Protein AF-A0A6G3DH72-F1 (afdb_monomer)

Sequence (131 aa):
GANAAPPSITKDDEVPTPRTDAITGQGALFDNTSATDASVTSVDLPVSGEGAEAVQYTLTSPADRTKAPTGWKLQGSADGTTWRTLDERSGESFAWDRQTRAFSVKSPGSYAKYRLVLDGAHTLAEVELLA

Secondary structure (DSSP, 8-state):
-TT-PPPP--SSSPPP----B-B---STTSSS-TT--EEEEEEEEEBS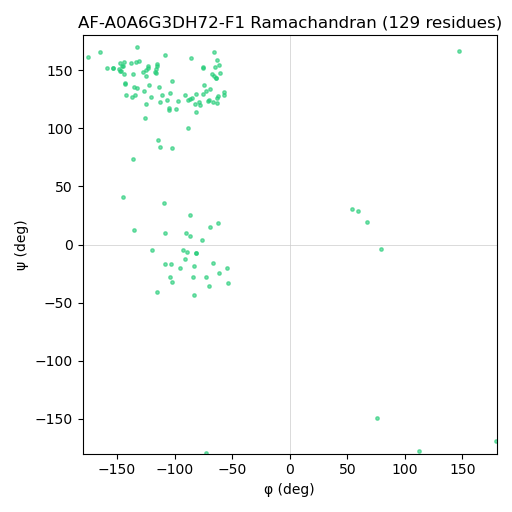TT-EE--EEEEE--SSGGGS-S-EEEEEESSSSS-EEEEEE-S---SSTT-EEEEE-SS--EESEEEEEEEEEEEESEEEEE-

Solvent-accessible surface area (backbone atoms only — not comparable to full-atom values): 7331 Å² total; per-residue (Å²): 117,104,78,78,70,78,82,80,84,66,94,54,98,65,79,82,80,77,70,40,72,42,58,69,55,79,52,45,44,48,64,88,44,76,86,41,62,43,79,40,45,59,44,81,42,46,45,59,83,89,38,44,50,38,49,31,36,37,44,21,23,14,86,57,27,89,42,32,63,41,28,36,33,40,29,35,13,79,77,77,78,62,74,45,78,28,34,77,51,67,87,49,82,62,96,42,54,51,35,73,47,79,44,72,41,76,51,57,56,76,22,40,30,35,33,42,39,44,80,47,83,26,28,33,3,30,56,49,37,27,59

Mean predicted aligned error: 6.39 Å

Nearest PDB structures (foldseek):
  7nsn-assembly2_B  TM=8.573E-01  e=1.452E-10  Neobacillus novalis
  7nsn-assembly1_A  TM=9.217E-01  e=9.386E-10  Neobacillus novalis
  2w1s-assembly1_A  TM=6.572E-01  e=1.004E-05  Clostridium perfringens
  7rga-assembly1_D  TM=5.941E-01  e=1.522E-04  synthetic construct
  7rg7-assembly1_A  TM=6.438E-01  e=7.145E-04  synthetic construct

pLDDT: mean 91.01, std 15.53, range [38.06, 98.94]

Structure (mmCIF, N/CA/C/O backbone):
data_AF-A0A6G3DH72-F1
#
_entry.id   AF-A0A6G3DH72-F1
#
loop_
_atom_site.group_PDB
_atom_site.id
_atom_site.type_symbol
_atom_site.label_atom_id
_atom_site.label_alt_id
_atom_site.label_comp_id
_atom_site.label_asym_id
_atom_site.label_entity_id
_atom_site.label_seq_id
_atom_site.pdbx_PDB_ins_code
_atom_site.Cartn_x
_atom_site.Cartn_y
_atom_site.Cartn_z
_atom_site.occupancy
_atom_site.B_iso_or_equiv
_atom_site.auth_seq_id
_atom_site.auth_comp_id
_atom_site.auth_asym_id
_atom_site.auth_atom_id
_atom_site.pdbx_PDB_model_num
ATOM 1 N N . GLY A 1 1 ? -10.759 -34.411 -21.800 1.00 38.06 1 GLY A N 1
ATOM 2 C CA . GLY A 1 1 ? -11.237 -35.761 -21.427 1.00 38.06 1 GLY A CA 1
ATOM 3 C C . GLY A 1 1 ? -11.861 -35.691 -20.051 1.00 38.06 1 GLY A C 1
ATOM 4 O O . GLY A 1 1 ? -11.494 -34.790 -19.312 1.00 38.06 1 GLY A O 1
ATOM 5 N N . ALA A 1 2 ? -12.789 -36.589 -19.717 1.00 40.19 2 ALA A N 1
ATOM 6 C CA . ALA A 1 2 ? -13.666 -36.534 -18.536 1.00 40.19 2 ALA A CA 1
ATOM 7 C C . ALA A 1 2 ? -12.981 -36.575 -17.144 1.00 40.19 2 ALA A C 1
ATOM 9 O O . ALA A 1 2 ? -13.644 -36.863 -16.163 1.00 40.19 2 ALA A O 1
ATOM 10 N N . ASN A 1 3 ? -11.682 -36.280 -17.042 1.00 44.12 3 ASN A N 1
ATOM 11 C CA . ASN A 1 3 ? -10.893 -36.292 -15.808 1.00 44.12 3 ASN A CA 1
ATOM 12 C C . ASN A 1 3 ? -9.830 -35.175 -15.791 1.00 44.12 3 ASN A C 1
ATOM 14 O O . ASN A 1 3 ? -8.693 -35.394 -15.392 1.00 44.12 3 ASN A O 1
ATOM 18 N N . ALA A 1 4 ? -10.179 -33.978 -16.269 1.00 45.28 4 ALA A N 1
ATOM 19 C CA . ALA A 1 4 ? -9.318 -32.792 -16.196 1.00 45.28 4 ALA A CA 1
ATOM 20 C C . ALA A 1 4 ? -9.857 -31.753 -15.196 1.00 45.28 4 ALA A C 1
ATOM 22 O O . ALA A 1 4 ? -9.769 -30.554 -15.445 1.00 45.28 4 ALA A O 1
ATOM 23 N N . ALA A 1 5 ? -10.452 -32.205 -14.089 1.00 49.75 5 ALA A N 1
ATOM 24 C CA . ALA A 1 5 ? -10.743 -31.328 -12.962 1.00 49.75 5 ALA A CA 1
ATOM 25 C C . ALA A 1 5 ? -9.547 -31.368 -11.993 1.00 49.75 5 ALA A C 1
ATOM 27 O O . ALA A 1 5 ? -9.107 -32.467 -11.640 1.00 49.75 5 ALA A O 1
ATOM 28 N N . PRO A 1 6 ? -8.988 -30.217 -11.581 1.00 52.28 6 PRO A N 1
ATOM 29 C CA . PRO A 1 6 ? -7.991 -30.188 -10.519 1.00 52.28 6 PRO A CA 1
ATOM 30 C C . PRO A 1 6 ? -8.595 -30.755 -9.219 1.00 52.28 6 PRO A C 1
ATOM 32 O O . PRO A 1 6 ? -9.800 -30.616 -8.995 1.00 52.28 6 PRO A O 1
ATOM 35 N N . PRO A 1 7 ? -7.793 -31.416 -8.367 1.00 47.91 7 PRO A N 1
ATOM 36 C CA . PRO A 1 7 ? -8.290 -31.977 -7.119 1.00 47.91 7 PRO A CA 1
ATOM 37 C C . PRO A 1 7 ? -8.817 -30.859 -6.212 1.00 47.91 7 PRO A C 1
ATOM 39 O O . PRO A 1 7 ? -8.127 -29.872 -5.957 1.00 47.91 7 PRO A O 1
ATOM 42 N N . SER A 1 8 ? -10.054 -31.031 -5.744 1.00 53.53 8 SER A N 1
ATOM 43 C CA . SER A 1 8 ? -10.699 -30.164 -4.756 1.00 53.53 8 SER A CA 1
ATOM 44 C C . SER A 1 8 ? -9.846 -30.098 -3.483 1.00 53.53 8 SER A C 1
ATOM 46 O O . SER A 1 8 ? -9.399 -31.134 -2.989 1.00 53.53 8 SER A O 1
ATOM 48 N N . ILE A 1 9 ? -9.582 -28.890 -2.974 1.00 52.94 9 ILE A N 1
ATOM 49 C CA . ILE A 1 9 ? -8.672 -28.653 -1.836 1.00 52.94 9 ILE A CA 1
ATOM 50 C C . ILE A 1 9 ? -9.381 -28.632 -0.470 1.00 52.94 9 ILE A C 1
ATOM 52 O O . ILE A 1 9 ? -8.714 -28.564 0.560 1.00 52.94 9 ILE A O 1
ATOM 56 N N . THR A 1 10 ? -10.710 -28.722 -0.411 1.00 52.09 10 THR A N 1
ATOM 57 C CA . THR A 1 10 ? -11.418 -28.760 0.875 1.00 52.09 10 THR A CA 1
ATOM 58 C C . THR A 1 10 ? -11.508 -30.190 1.400 1.00 52.09 10 THR A C 1
ATOM 60 O O . THR A 1 10 ? -11.953 -31.101 0.706 1.00 52.09 10 THR A O 1
ATOM 63 N N . LYS A 1 11 ? -11.039 -30.404 2.635 1.00 52.62 11 LYS A N 1
ATOM 64 C CA . LYS A 1 11 ? -11.198 -31.673 3.365 1.00 52.62 11 LYS A CA 1
ATOM 65 C C . LYS A 1 11 ? -12.517 -31.767 4.136 1.00 52.62 11 LYS A C 1
ATOM 67 O O . LYS A 1 11 ? -12.712 -32.757 4.824 1.00 52.62 11 LYS A O 1
ATOM 72 N N . ASP A 1 12 ? -13.415 -30.804 3.955 1.00 51.88 12 ASP A N 1
ATOM 73 C CA . ASP A 1 12 ? -14.723 -30.729 4.596 1.00 51.88 12 ASP A CA 1
ATOM 74 C C . ASP A 1 12 ? -15.730 -30.091 3.618 1.00 51.88 12 ASP A C 1
ATOM 76 O O . ASP A 1 12 ? -15.336 -29.315 2.742 1.00 51.88 12 ASP A O 1
ATOM 80 N N . ASP A 1 13 ? -17.021 -30.409 3.764 1.00 61.34 13 ASP A N 1
ATOM 81 C CA . ASP A 1 13 ? -18.144 -29.916 2.935 1.00 61.34 13 ASP A CA 1
ATOM 82 C C . ASP A 1 13 ? -18.452 -28.409 3.130 1.00 61.34 13 ASP A C 1
ATOM 84 O O . ASP A 1 13 ? -19.516 -27.917 2.746 1.00 61.34 13 ASP A O 1
ATOM 88 N N . GLU A 1 14 ? -17.536 -27.651 3.737 1.00 57.09 14 GLU A N 1
ATOM 89 C CA . GLU A 1 14 ? -17.659 -26.204 3.878 1.00 57.09 14 GLU A CA 1
ATOM 90 C C . GLU A 1 14 ? -17.277 -25.524 2.557 1.00 57.09 14 GLU A C 1
ATOM 92 O O . GLU A 1 14 ? -16.179 -25.710 2.023 1.00 57.09 14 GLU A O 1
ATOM 97 N N . VAL A 1 15 ? -18.205 -24.735 2.009 1.00 61.81 15 VAL A N 1
ATOM 98 C CA . VAL A 1 15 ? -17.946 -23.912 0.825 1.00 61.81 15 VAL A CA 1
ATOM 99 C C . VAL A 1 15 ? -16.869 -22.888 1.194 1.00 61.81 15 VAL A C 1
ATOM 101 O O . VAL A 1 15 ? -17.096 -22.102 2.113 1.00 61.81 15 VAL A O 1
ATOM 104 N N . PRO A 1 16 ? -15.715 -22.848 0.501 1.00 60.38 16 PRO A N 1
ATOM 105 C CA . PRO A 1 16 ? -14.730 -21.802 0.725 1.00 60.38 16 PRO A CA 1
ATOM 106 C C . PRO A 1 16 ? -15.363 -20.432 0.518 1.00 60.38 16 PRO A C 1
ATOM 108 O O . PRO A 1 16 ? -15.948 -20.180 -0.535 1.00 60.38 16 PRO A O 1
ATOM 111 N N . THR A 1 17 ? -15.194 -19.536 1.483 1.00 73.25 17 THR A N 1
ATOM 112 C CA . THR A 1 17 ? -15.482 -18.114 1.296 1.00 73.25 17 THR A CA 1
ATOM 113 C C . THR A 1 17 ? -14.206 -17.459 0.764 1.00 73.25 17 THR A C 1
ATOM 115 O O . THR A 1 17 ? -13.265 -17.264 1.540 1.00 73.25 17 THR A O 1
ATOM 118 N N . PRO A 1 18 ? -14.084 -17.201 -0.554 1.00 80.38 18 PRO A N 1
ATOM 119 C CA . PRO A 1 18 ? -12.905 -16.537 -1.086 1.00 80.38 18 PRO A CA 1
ATOM 120 C C . PRO A 1 18 ? -12.815 -15.122 -0.515 1.00 80.38 18 PRO A C 1
ATOM 122 O O . PRO A 1 18 ? -13.830 -14.449 -0.343 1.00 80.38 18 PRO A O 1
ATOM 125 N N . ARG A 1 19 ? -11.586 -14.675 -0.254 1.00 88.81 19 ARG A N 1
ATOM 126 C CA . ARG A 1 19 ? -11.329 -13.287 0.134 1.00 88.81 19 ARG A CA 1
ATOM 127 C C . ARG A 1 19 ? -11.702 -12.364 -1.013 1.00 88.81 19 ARG A C 1
ATOM 129 O O . ARG A 1 19 ? -11.457 -12.703 -2.174 1.00 88.81 19 ARG A O 1
ATOM 136 N N . THR A 1 20 ? -12.239 -11.204 -0.678 1.00 92.06 20 THR A N 1
ATOM 137 C CA . THR A 1 20 ? -12.556 -10.153 -1.646 1.00 92.06 20 THR A CA 1
ATOM 138 C C . THR A 1 20 ? -11.697 -8.931 -1.380 1.00 92.06 20 THR A C 1
ATOM 140 O O . THR A 1 20 ? -11.284 -8.700 -0.244 1.00 92.06 20 THR A O 1
ATOM 143 N N . ASP A 1 21 ? -11.451 -8.131 -2.415 1.00 94.06 21 ASP A N 1
ATOM 144 C CA . ASP A 1 21 ? -10.958 -6.778 -2.191 1.00 94.06 21 ASP A CA 1
ATOM 145 C C . ASP A 1 21 ? -12.014 -5.981 -1.415 1.00 94.06 21 ASP A C 1
ATOM 147 O O . ASP A 1 21 ? -13.197 -5.957 -1.767 1.00 94.06 21 ASP A O 1
ATOM 151 N N . ALA A 1 22 ? -11.578 -5.401 -0.305 1.00 95.25 22 ALA A N 1
ATOM 152 C CA . ALA A 1 22 ? -12.377 -4.610 0.610 1.00 95.25 22 ALA A CA 1
ATOM 153 C C . ALA A 1 22 ? -12.347 -3.121 0.246 1.00 95.25 22 ALA A C 1
ATOM 155 O O . ALA A 1 22 ? -13.125 -2.347 0.813 1.00 95.25 22 ALA A O 1
ATOM 156 N N . ILE A 1 23 ? -11.446 -2.701 -0.651 1.00 95.62 23 ILE A N 1
ATOM 157 C CA . ILE A 1 23 ? -11.286 -1.299 -1.025 1.00 95.62 23 ILE A CA 1
ATOM 158 C C . ILE A 1 23 ? -12.459 -0.836 -1.894 1.00 95.62 23 ILE A C 1
ATOM 160 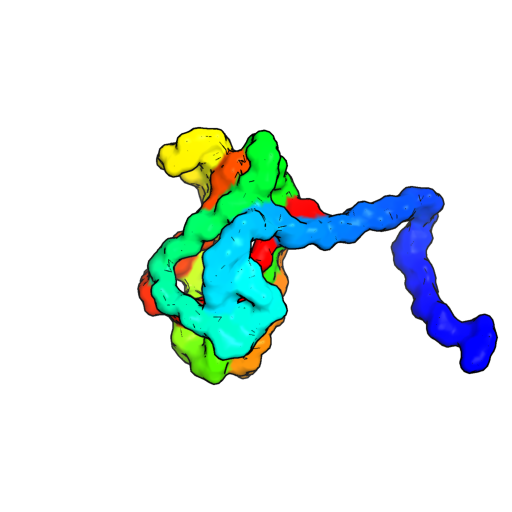O O . ILE A 1 23 ? -12.825 -1.452 -2.887 1.00 95.62 23 ILE A O 1
ATOM 164 N N . THR A 1 24 ? -13.034 0.316 -1.546 1.00 93.69 24 THR A N 1
ATOM 165 C CA . THR A 1 24 ? -14.085 0.988 -2.333 1.00 93.69 24 THR A CA 1
ATOM 166 C C . THR A 1 24 ? -13.586 2.261 -3.020 1.00 93.69 24 THR A C 1
ATOM 168 O O . THR A 1 24 ? -14.381 3.085 -3.477 1.00 93.69 24 THR A O 1
ATOM 171 N N . GLY A 1 25 ? -12.272 2.486 -3.004 1.00 91.25 25 GLY A N 1
ATOM 172 C CA . GLY A 1 25 ? -11.615 3.640 -3.606 1.00 91.25 25 GLY A CA 1
ATOM 173 C C . GLY A 1 25 ? -11.739 3.650 -5.128 1.00 91.25 25 GLY A C 1
ATOM 174 O O . GLY A 1 25 ? -12.124 2.665 -5.746 1.00 91.25 25 GLY A O 1
ATOM 175 N N . GLN A 1 26 ? -11.433 4.794 -5.736 1.00 93.00 26 GLN A N 1
ATOM 176 C CA . GLN A 1 26 ? -11.372 4.970 -7.188 1.00 93.00 26 GLN A CA 1
ATOM 177 C C . GLN A 1 26 ? -10.095 5.730 -7.557 1.00 93.00 2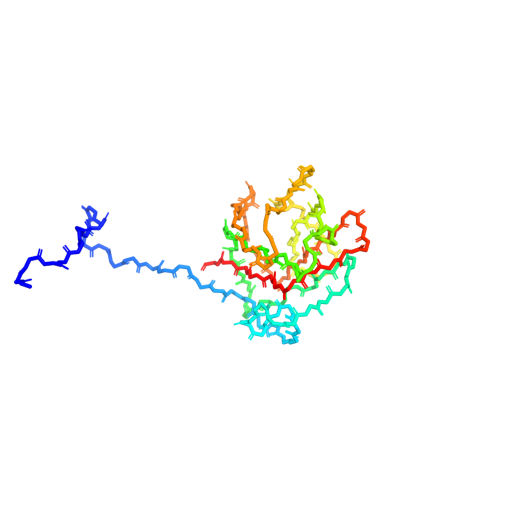6 GLN A C 1
ATOM 179 O O . GLN A 1 26 ? -9.565 6.490 -6.744 1.00 93.00 26 GLN A O 1
ATOM 184 N N . GLY A 1 27 ? -9.638 5.568 -8.796 1.00 95.62 27 GLY A N 1
ATOM 185 C CA . GLY A 1 27 ? -8.411 6.178 -9.310 1.00 95.62 27 GLY A CA 1
ATOM 186 C C . GLY A 1 27 ? -7.335 5.137 -9.596 1.00 95.62 27 GLY A C 1
ATOM 187 O O . GLY A 1 27 ? -7.569 3.950 -9.412 1.00 95.62 27 GLY A O 1
ATOM 188 N N . ALA A 1 28 ? -6.162 5.602 -10.032 1.00 97.31 28 ALA A N 1
ATOM 189 C CA . ALA A 1 28 ? -5.115 4.740 -10.587 1.00 97.31 28 ALA A CA 1
ATOM 190 C C . ALA A 1 28 ? -4.710 3.570 -9.678 1.00 97.31 28 ALA A C 1
ATOM 192 O O . ALA A 1 28 ? -4.390 2.513 -10.178 1.00 97.31 28 ALA A O 1
ATOM 193 N N . LEU A 1 29 ? -4.749 3.733 -8.351 1.00 97.94 29 LEU A N 1
ATOM 194 C CA . LEU A 1 29 ? -4.357 2.662 -7.428 1.00 97.94 29 LEU A CA 1
ATOM 195 C C . LEU A 1 29 ? -5.444 1.604 -7.177 1.00 97.94 29 LEU A C 1
ATOM 197 O O . LEU A 1 29 ? -5.154 0.635 -6.482 1.00 97.94 29 LEU A O 1
ATOM 201 N N . PHE A 1 30 ? -6.668 1.812 -7.671 1.00 97.81 30 PHE A N 1
ATOM 202 C CA . PHE A 1 30 ? -7.864 1.020 -7.343 1.00 97.81 30 PHE A CA 1
ATOM 203 C C . PHE A 1 30 ? -8.706 0.667 -8.584 1.00 97.81 30 PHE A C 1
ATOM 205 O O . PHE A 1 30 ? -9.873 0.293 -8.465 1.00 97.81 30 PHE A O 1
ATOM 212 N N . ASP A 1 31 ? -8.177 0.872 -9.791 1.00 96.19 31 ASP A N 1
ATOM 213 C CA . ASP A 1 31 ? -8.914 0.719 -11.051 1.00 96.19 31 ASP A CA 1
ATOM 214 C C . ASP A 1 31 ? -8.837 -0.704 -11.641 1.00 96.19 31 ASP A C 1
ATOM 216 O O . ASP A 1 31 ? -9.328 -0.925 -12.751 1.00 96.19 31 ASP A O 1
ATOM 220 N N . ASN A 1 32 ? -8.312 -1.683 -10.888 1.00 94.69 32 ASN A N 1
ATOM 221 C CA . ASN A 1 32 ? -8.164 -3.083 -11.307 1.00 94.69 32 ASN A CA 1
ATOM 222 C C . ASN A 1 32 ? -7.287 -3.243 -12.559 1.00 94.69 32 ASN A C 1
ATOM 224 O O . ASN A 1 32 ? -7.499 -4.144 -13.380 1.00 94.69 32 ASN A O 1
ATOM 228 N N . THR A 1 33 ? -6.330 -2.333 -12.762 1.00 94.56 33 THR A N 1
ATOM 229 C CA . THR A 1 33 ? -5.394 -2.405 -13.878 1.00 94.56 33 THR A CA 1
ATOM 230 C C . THR A 1 33 ? -3.998 -1.943 -13.500 1.00 94.56 33 THR A C 1
ATOM 232 O O . THR A 1 33 ? -3.769 -0.894 -12.916 1.00 94.56 33 THR A O 1
ATOM 235 N N . SER A 1 34 ? -3.003 -2.680 -13.984 1.00 95.50 34 SER A N 1
ATOM 236 C CA . SER A 1 34 ? -1.606 -2.279 -13.887 1.00 95.50 34 SER A CA 1
ATOM 237 C C . SER A 1 34 ? -1.184 -1.374 -15.055 1.00 95.50 34 SER A C 1
ATOM 239 O O . SER A 1 34 ? -0.035 -1.439 -15.478 1.00 95.50 34 SER A O 1
ATOM 241 N N . ALA A 1 35 ? -2.093 -0.634 -15.695 1.00 97.06 35 ALA A N 1
ATOM 242 C CA . ALA A 1 35 ? -1.765 0.238 -16.833 1.00 97.06 35 ALA A CA 1
ATOM 243 C C . ALA A 1 35 ? -1.524 1.696 -16.416 1.00 97.06 35 ALA A C 1
ATOM 245 O O . ALA A 1 35 ? -0.903 2.460 -17.160 1.00 97.06 35 ALA A O 1
ATOM 246 N N . THR A 1 36 ? -2.014 2.078 -15.241 1.00 98.00 36 THR A N 1
ATOM 247 C CA . THR A 1 36 ? -1.885 3.408 -14.647 1.00 98.00 36 THR A CA 1
ATOM 248 C C . THR A 1 36 ? -0.915 3.349 -13.463 1.00 98.00 36 THR A C 1
ATOM 250 O O . THR A 1 36 ? -0.512 2.276 -13.019 1.00 98.00 36 THR A O 1
ATOM 253 N N . ASP A 1 37 ? -0.423 4.509 -13.030 1.00 98.31 37 ASP A N 1
ATOM 254 C CA . ASP A 1 37 ? 0.533 4.642 -11.929 1.00 98.31 37 ASP A CA 1
ATOM 255 C C . ASP A 1 37 ? 0.220 5.907 -11.131 1.00 98.31 37 ASP A C 1
ATOM 257 O O . ASP A 1 37 ? -0.155 6.930 -11.713 1.00 98.31 37 ASP A O 1
ATOM 261 N N . ALA A 1 38 ? 0.447 5.879 -9.818 1.00 98.50 38 ALA A N 1
ATOM 262 C CA . ALA A 1 38 ? 0.368 7.062 -8.968 1.00 98.50 38 ALA A CA 1
ATOM 263 C C . ALA A 1 38 ? 1.584 7.180 -8.046 1.00 98.50 38 ALA A C 1
ATOM 265 O O . ALA A 1 38 ? 1.988 6.217 -7.395 1.00 98.50 38 ALA A O 1
ATOM 266 N N . SER A 1 39 ? 2.143 8.392 -7.969 1.00 98.56 39 SER A N 1
ATOM 267 C CA . SER A 1 39 ? 3.181 8.736 -6.996 1.00 98.56 39 SER A CA 1
ATOM 268 C C . SER A 1 39 ? 2.553 9.237 -5.702 1.00 98.56 39 SER A C 1
ATOM 270 O O . SER A 1 39 ? 1.780 10.194 -5.714 1.00 98.56 39 SER A O 1
ATOM 272 N N . VAL A 1 40 ? 2.902 8.603 -4.588 1.00 98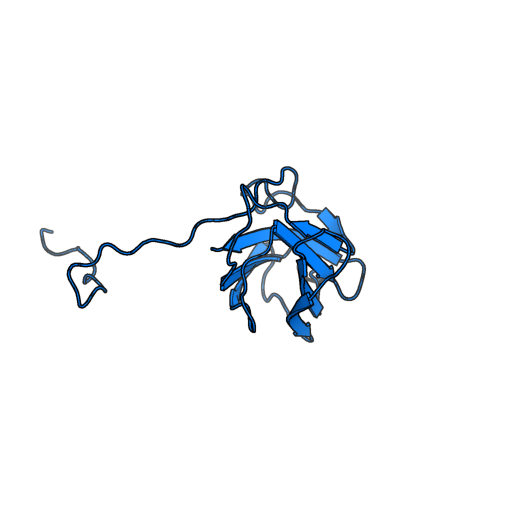.62 40 VAL A N 1
ATOM 273 C CA . VAL A 1 40 ? 2.273 8.790 -3.280 1.00 98.62 40 VAL A CA 1
ATOM 274 C C . VAL A 1 40 ? 3.308 8.663 -2.161 1.00 98.62 40 VAL A C 1
ATOM 276 O O . VAL A 1 40 ? 4.326 7.990 -2.302 1.00 98.62 40 VAL A O 1
ATOM 279 N N . THR A 1 41 ? 3.044 9.313 -1.031 1.00 98.69 41 THR A N 1
ATOM 280 C CA . THR A 1 41 ? 3.741 9.060 0.247 1.00 98.69 41 THR A CA 1
ATOM 281 C C . THR A 1 41 ? 2.867 8.259 1.210 1.00 98.69 41 THR A C 1
ATOM 283 O O . THR A 1 41 ? 3.363 7.518 2.053 1.00 98.69 41 THR A O 1
ATOM 286 N N . SER A 1 42 ? 1.549 8.394 1.076 1.00 98.50 42 SER A N 1
ATOM 287 C CA . SER A 1 42 ? 0.541 7.633 1.798 1.00 98.50 42 SER A CA 1
ATOM 288 C C . SER A 1 42 ? -0.669 7.431 0.895 1.00 98.50 42 SER A C 1
ATOM 290 O O . SER A 1 42 ? -0.978 8.295 0.074 1.00 98.50 42 SER A O 1
ATOM 292 N N . VAL A 1 43 ? -1.362 6.313 1.076 1.00 98.38 43 VAL A N 1
ATOM 293 C CA . VAL A 1 43 ? -2.592 5.970 0.360 1.00 98.38 43 VAL A CA 1
ATOM 294 C C . VAL A 1 43 ? -3.672 5.681 1.387 1.00 98.38 43 VAL A C 1
ATOM 296 O O . VAL A 1 43 ? -3.506 4.774 2.202 1.00 98.38 43 VAL A O 1
ATOM 299 N N . ASP A 1 44 ? -4.767 6.435 1.353 1.00 97.75 44 ASP A N 1
ATOM 300 C CA . ASP A 1 44 ? -5.968 6.080 2.106 1.00 97.75 44 ASP A CA 1
ATOM 301 C C . ASP A 1 44 ? -6.674 4.924 1.392 1.00 97.75 44 ASP A C 1
ATOM 303 O O . ASP A 1 44 ? -6.917 4.986 0.188 1.00 97.75 44 ASP A O 1
ATOM 307 N N . LEU A 1 45 ? -6.999 3.870 2.139 1.00 97.12 45 LEU A N 1
ATOM 308 C CA . LEU A 1 45 ? -7.634 2.650 1.642 1.00 97.12 45 LEU A CA 1
ATOM 309 C C . LEU A 1 45 ? -9.048 2.579 2.247 1.00 97.12 45 LEU A C 1
ATOM 311 O O . LEU A 1 45 ? -9.236 2.008 3.329 1.00 97.12 45 LEU A O 1
ATOM 315 N N . PRO A 1 46 ? -10.045 3.253 1.643 1.00 92.00 46 PRO A N 1
ATOM 316 C CA . PRO A 1 46 ? -11.405 3.252 2.167 1.00 92.00 46 PRO A CA 1
ATOM 317 C C . PRO A 1 46 ? -12.030 1.867 1.996 1.00 92.00 46 PRO A C 1
ATOM 319 O O . PRO A 1 46 ? -11.955 1.297 0.914 1.00 92.00 46 PRO A O 1
ATOM 322 N N . VAL A 1 47 ? -12.677 1.362 3.046 1.00 94.00 47 VAL A N 1
ATOM 323 C CA . VAL A 1 47 ? -13.411 0.088 3.031 1.00 94.00 47 VAL A CA 1
ATOM 324 C C . VAL A 1 47 ? -14.906 0.321 3.256 1.00 94.00 47 VAL A C 1
ATOM 326 O O . VAL A 1 47 ? -15.300 1.341 3.831 1.00 94.00 47 VAL A O 1
ATOM 329 N N . SER A 1 48 ? -15.750 -0.604 2.794 1.00 83.94 48 SER A N 1
ATOM 330 C CA . SER A 1 48 ? -17.208 -0.517 2.953 1.00 83.94 48 SER A CA 1
ATOM 331 C C . SER A 1 48 ? -17.685 -0.847 4.374 1.00 83.94 48 SER A C 1
ATOM 333 O O . SER A 1 48 ? -17.096 -1.682 5.055 1.00 83.94 48 SER A O 1
ATOM 335 N N . GLY A 1 49 ? -18.834 -0.289 4.769 1.00 79.19 49 GLY A N 1
ATOM 336 C CA . GLY A 1 49 ? -19.572 -0.712 5.966 1.00 79.19 49 GLY A CA 1
ATOM 337 C C . GLY A 1 49 ? -18.965 -0.244 7.294 1.00 79.19 49 GLY A C 1
ATOM 338 O O . GLY A 1 49 ? -18.386 0.837 7.377 1.00 79.19 49 GLY A O 1
ATOM 339 N N . GLU A 1 50 ? -19.149 -1.053 8.343 1.00 79.69 50 GLU A N 1
ATOM 340 C CA . GLU A 1 50 ? -18.671 -0.769 9.710 1.00 79.69 50 GLU A CA 1
ATOM 341 C C . GLU A 1 50 ? -17.185 -1.126 9.922 1.00 79.69 50 GLU A C 1
ATOM 343 O O . GLU A 1 50 ? -16.602 -0.790 10.952 1.00 79.69 50 GLU A O 1
ATOM 348 N N . GLY A 1 51 ? -16.557 -1.770 8.935 1.00 88.25 51 GLY A N 1
ATOM 349 C CA . GLY A 1 51 ? -15.148 -2.138 8.931 1.00 88.25 51 GLY A CA 1
ATOM 350 C C . GLY A 1 51 ? -14.888 -3.443 8.188 1.00 88.25 51 GLY A C 1
ATOM 351 O O . GLY A 1 51 ? -15.809 -4.199 7.888 1.00 88.25 51 GLY A O 1
ATOM 352 N N . ALA A 1 52 ? -13.619 -3.700 7.896 1.00 95.06 52 ALA A N 1
ATOM 353 C CA . ALA A 1 52 ? -13.144 -4.952 7.313 1.00 95.06 52 ALA A CA 1
ATOM 354 C C . ALA A 1 52 ? -12.077 -5.558 8.226 1.00 95.06 52 ALA A C 1
ATOM 356 O O . ALA A 1 52 ? -11.394 -4.809 8.919 1.00 95.06 52 ALA A O 1
ATOM 357 N N . GLU A 1 53 ? -11.914 -6.883 8.222 1.00 96.19 53 GLU A N 1
ATOM 358 C CA . GLU A 1 53 ? -10.749 -7.550 8.810 1.00 96.19 53 GLU A CA 1
ATOM 359 C C . GLU A 1 53 ? -9.792 -7.967 7.694 1.00 96.19 53 GLU A C 1
ATOM 361 O O . GLU A 1 53 ? -9.800 -9.098 7.220 1.00 96.19 53 GLU A O 1
ATOM 366 N N . ALA A 1 54 ? -8.963 -7.027 7.248 1.00 96.69 54 ALA A N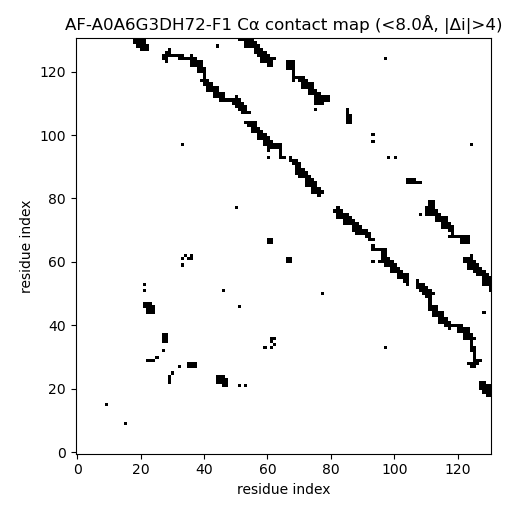 1
ATOM 367 C CA . ALA A 1 54 ? -7.980 -7.318 6.216 1.00 96.69 54 ALA A CA 1
ATOM 368 C C . ALA A 1 54 ? -6.907 -8.295 6.718 1.00 96.69 54 ALA A C 1
ATOM 370 O O . ALA A 1 54 ? -6.181 -8.009 7.677 1.00 96.69 54 ALA A O 1
ATOM 371 N N . VAL A 1 55 ? -6.763 -9.421 6.023 1.00 97.69 55 VAL A N 1
ATOM 372 C CA . VAL A 1 55 ? -5.792 -10.482 6.342 1.00 97.69 55 VAL A CA 1
ATOM 373 C C . VAL A 1 55 ? -4.637 -10.542 5.344 1.00 97.69 55 VAL A C 1
ATOM 375 O O . VAL A 1 55 ? -3.585 -11.124 5.629 1.00 97.69 55 VAL A O 1
ATOM 378 N N . GLN A 1 56 ? -4.797 -9.921 4.177 1.00 98.50 56 GLN A N 1
ATOM 379 C CA . GLN A 1 56 ? -3.774 -9.823 3.141 1.00 98.50 56 GLN A CA 1
ATOM 380 C C . GLN A 1 56 ? -3.914 -8.500 2.385 1.00 98.50 56 GLN A C 1
ATOM 382 O O . GLN A 1 56 ? -4.983 -7.908 2.347 1.00 98.50 56 GLN A O 1
ATOM 387 N N . TYR A 1 57 ? -2.829 -8.035 1.784 1.00 98.69 57 TYR A N 1
ATOM 388 C CA . TYR A 1 57 ? -2.852 -6.951 0.808 1.00 98.69 57 TYR A CA 1
ATOM 389 C C . TYR A 1 57 ? -1.926 -7.290 -0.354 1.00 98.69 57 TYR A C 1
ATOM 391 O O . TYR A 1 57 ? -0.996 -8.097 -0.207 1.00 98.69 57 TYR A O 1
ATOM 399 N N . THR A 1 58 ? -2.183 -6.682 -1.505 1.00 98.75 58 THR A N 1
ATOM 400 C CA . THR A 1 58 ? -1.308 -6.759 -2.674 1.00 98.75 58 THR A CA 1
ATOM 401 C C . THR A 1 58 ? -0.763 -5.373 -2.993 1.00 98.75 58 THR A C 1
ATOM 403 O O . THR A 1 58 ? -1.411 -4.363 -2.733 1.00 98.75 58 THR A O 1
ATOM 406 N N . LEU A 1 59 ? 0.465 -5.325 -3.508 1.00 98.88 59 LEU A N 1
ATOM 407 C CA . LEU A 1 59 ? 1.045 -4.129 -4.112 1.00 98.88 59 LEU A CA 1
ATOM 408 C C . LEU A 1 59 ? 1.529 -4.496 -5.508 1.00 98.88 59 LEU A C 1
ATOM 410 O O . LEU A 1 59 ? 2.252 -5.487 -5.657 1.00 98.88 59 LEU A O 1
ATOM 414 N N . THR A 1 60 ? 1.185 -3.685 -6.503 1.00 98.88 60 THR A N 1
ATOM 415 C CA . THR A 1 60 ? 1.689 -3.835 -7.872 1.00 98.88 60 THR A CA 1
ATOM 416 C C . THR A 1 60 ? 2.712 -2.744 -8.170 1.00 98.88 60 THR A C 1
ATOM 418 O O . THR A 1 60 ? 2.432 -1.551 -8.018 1.00 98.88 60 THR A O 1
ATOM 421 N N . SER A 1 61 ? 3.920 -3.144 -8.581 1.00 98.88 61 SER A N 1
ATOM 422 C CA . SER A 1 61 ? 4.970 -2.200 -8.978 1.00 98.88 61 SER A CA 1
ATOM 423 C C . SER A 1 61 ? 4.568 -1.407 -10.229 1.00 98.88 61 SER A C 1
ATOM 425 O O . SER A 1 61 ? 3.788 -1.894 -11.050 1.00 98.88 61 SER A O 1
ATOM 427 N N . PRO A 1 62 ? 5.094 -0.186 -10.406 1.00 98.81 62 PRO A N 1
ATOM 428 C CA . PRO A 1 62 ? 4.797 0.620 -11.581 1.00 98.81 62 PRO A CA 1
ATOM 429 C C . PRO A 1 62 ? 5.491 0.082 -12.839 1.00 98.81 62 PRO A C 1
ATOM 431 O O . PRO A 1 62 ? 6.218 -0.917 -12.795 1.00 98.81 62 PRO A O 1
ATOM 434 N N . ALA A 1 63 ? 5.296 0.758 -13.977 1.00 98.56 63 ALA A N 1
ATOM 435 C CA . ALA A 1 63 ? 5.990 0.409 -15.227 1.00 98.56 63 ALA A CA 1
ATOM 436 C C . ALA A 1 63 ? 7.522 0.527 -15.139 1.00 98.56 63 ALA A C 1
ATOM 438 O O . ALA A 1 63 ? 8.222 -0.112 -15.912 1.00 98.56 63 ALA A O 1
ATOM 439 N N . ASP A 1 64 ? 8.033 1.351 -14.224 1.00 98.50 64 ASP A N 1
ATOM 440 C CA . ASP A 1 64 ? 9.451 1.425 -13.873 1.00 98.50 64 ASP A CA 1
ATOM 441 C C . ASP A 1 64 ? 9.611 0.967 -12.425 1.00 98.50 64 ASP A C 1
ATOM 443 O O . ASP A 1 64 ? 9.529 1.775 -11.493 1.00 98.50 64 ASP A O 1
ATOM 447 N N . ARG A 1 65 ? 9.824 -0.339 -12.224 1.00 98.44 65 ARG A N 1
ATOM 448 C CA . ARG A 1 65 ? 9.850 -0.964 -10.890 1.00 98.44 65 ARG A CA 1
ATOM 449 C C . ARG A 1 65 ? 10.833 -0.327 -9.913 1.00 98.44 65 ARG A C 1
ATOM 451 O O . ARG A 1 65 ? 10.683 -0.510 -8.709 1.00 98.44 65 ARG A O 1
ATOM 458 N N . THR A 1 66 ? 11.838 0.407 -10.396 1.00 98.56 66 THR A N 1
ATOM 459 C CA . THR A 1 66 ? 12.826 1.075 -9.537 1.00 98.56 66 THR A CA 1
ATOM 460 C C . THR A 1 66 ? 12.219 2.205 -8.701 1.00 98.56 66 THR A C 1
ATOM 462 O O . THR A 1 66 ? 12.811 2.611 -7.705 1.00 98.56 66 THR A O 1
ATOM 465 N N . LYS A 1 67 ? 11.016 2.671 -9.065 1.00 98.75 67 LYS A N 1
ATOM 466 C CA . LYS A 1 67 ? 10.229 3.665 -8.321 1.00 98.75 67 LYS A CA 1
ATOM 467 C C . LYS A 1 67 ? 9.292 3.067 -7.268 1.00 98.75 67 LYS A C 1
ATOM 469 O O . LYS A 1 67 ? 8.668 3.831 -6.530 1.00 98.75 67 LYS A O 1
ATOM 474 N N . ALA A 1 68 ? 9.167 1.740 -7.206 1.00 98.81 68 ALA A N 1
ATOM 475 C CA . ALA A 1 68 ? 8.342 1.065 -6.207 1.00 98.81 68 ALA A CA 1
ATOM 476 C C . ALA A 1 68 ? 8.846 1.348 -4.775 1.00 98.81 68 ALA A C 1
ATOM 478 O O . ALA A 1 68 ? 10.036 1.625 -4.592 1.00 98.81 68 ALA A O 1
ATOM 479 N N . PRO A 1 69 ? 7.977 1.275 -3.751 1.00 98.69 69 PRO A N 1
ATOM 480 C CA . PRO A 1 69 ? 8.405 1.436 -2.367 1.00 98.69 69 PRO A CA 1
ATOM 481 C C . PRO A 1 69 ? 9.295 0.282 -1.907 1.00 98.69 69 PRO A C 1
ATOM 483 O O . PRO A 1 69 ? 9.103 -0.872 -2.300 1.00 98.69 69 PRO A O 1
ATOM 486 N N . THR A 1 70 ? 10.239 0.604 -1.025 1.00 98.69 70 THR A N 1
ATOM 487 C CA . THR A 1 70 ? 11.126 -0.372 -0.370 1.00 98.69 70 THR A CA 1
ATOM 488 C C . THR A 1 70 ? 10.715 -0.669 1.067 1.00 98.69 70 THR A C 1
ATOM 490 O O . THR A 1 70 ? 11.136 -1.681 1.635 1.00 98.69 70 THR A O 1
ATOM 493 N N . GLY A 1 71 ? 9.880 0.185 1.657 1.00 98.81 71 GLY A N 1
ATOM 494 C CA . GLY A 1 71 ? 9.335 0.010 2.991 1.00 98.81 71 GLY A CA 1
ATOM 495 C C . GLY A 1 71 ? 8.000 0.722 3.164 1.00 98.81 71 GLY A C 1
ATOM 496 O O . GLY A 1 71 ? 7.682 1.696 2.483 1.00 98.81 71 GLY A O 1
ATOM 497 N N . TRP A 1 72 ? 7.173 0.198 4.061 1.00 98.88 72 TRP A N 1
ATOM 498 C CA . TRP A 1 72 ? 5.860 0.768 4.347 1.00 98.88 72 TRP A CA 1
ATOM 499 C C . TRP A 1 72 ? 5.273 0.223 5.644 1.00 98.88 72 TRP A C 1
ATOM 501 O O . TRP A 1 72 ? 5.700 -0.803 6.180 1.00 98.88 72 TRP A O 1
ATOM 511 N N . LYS A 1 73 ? 4.230 0.900 6.120 1.00 98.94 73 LYS A N 1
ATOM 512 C CA . LYS A 1 73 ? 3.346 0.434 7.186 1.00 98.94 73 LYS A CA 1
ATOM 513 C C . LYS A 1 73 ? 1.923 0.360 6.660 1.00 98.94 73 LYS A C 1
ATOM 515 O O . LYS A 1 73 ? 1.398 1.360 6.172 1.00 98.94 73 LYS A O 1
ATOM 520 N N . LEU A 1 74 ? 1.284 -0.794 6.824 1.00 98.94 74 LEU A N 1
ATOM 521 C CA . LEU A 1 74 ? -0.169 -0.887 6.735 1.00 98.94 74 LEU A CA 1
ATOM 522 C C . LEU A 1 74 ? -0.742 -0.537 8.107 1.00 98.94 74 LEU A C 1
ATOM 524 O O . LEU A 1 74 ? -0.355 -1.130 9.120 1.00 98.94 74 LEU A O 1
ATOM 528 N N . GLN A 1 75 ? -1.654 0.427 8.150 1.00 98.88 75 GLN A N 1
ATOM 529 C CA . GLN A 1 75 ? -2.270 0.886 9.388 1.00 98.88 75 GLN A CA 1
ATOM 530 C C . GLN A 1 75 ? -3.790 0.807 9.308 1.00 98.88 75 GLN A C 1
ATOM 532 O O . GLN A 1 75 ? -4.369 1.059 8.256 1.00 98.88 75 GLN A O 1
ATOM 537 N N . GLY A 1 76 ? -4.413 0.491 10.441 1.00 98.38 76 GLY A N 1
ATOM 538 C CA . GLY A 1 76 ? -5.858 0.496 10.631 1.00 98.38 76 GLY A CA 1
ATOM 539 C C . GLY A 1 76 ? -6.273 1.519 11.682 1.00 98.38 76 GLY A C 1
ATOM 540 O O . GLY A 1 76 ? -5.524 1.797 12.625 1.00 98.38 76 GLY A O 1
ATOM 541 N N . SER A 1 77 ? -7.463 2.083 11.524 1.00 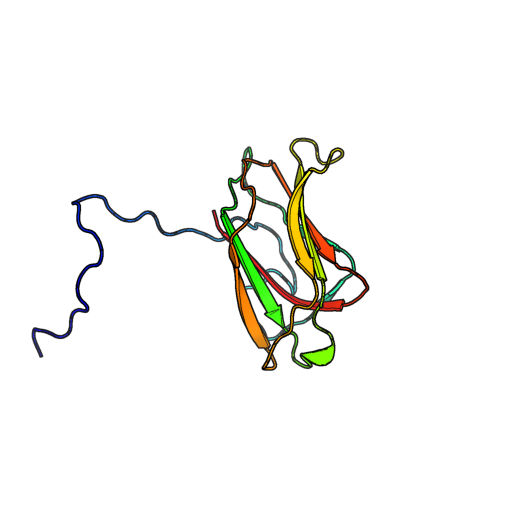97.62 77 SER A N 1
ATOM 542 C CA . SER A 1 77 ? -8.074 3.002 12.477 1.00 97.62 77 SER A CA 1
ATOM 543 C C . SER A 1 77 ? -9.581 2.778 12.568 1.00 97.62 77 SER A C 1
ATOM 545 O O . SER A 1 77 ? -10.259 2.549 11.566 1.00 97.62 77 SER A O 1
ATOM 547 N N . ALA A 1 78 ? -10.104 2.838 13.792 1.00 94.62 78 ALA A N 1
ATOM 548 C CA . ALA A 1 78 ? -11.541 2.796 14.045 1.00 94.62 78 ALA A CA 1
ATOM 549 C C . ALA A 1 78 ? -12.194 4.184 13.897 1.00 94.62 78 ALA A C 1
ATOM 551 O O . ALA A 1 78 ? -13.367 4.269 13.553 1.00 94.62 78 ALA A O 1
ATOM 552 N N . ASP A 1 79 ? -11.441 5.265 14.134 1.00 93.12 79 ASP A N 1
ATOM 553 C CA . ASP A 1 79 ? -11.954 6.642 14.229 1.00 93.12 79 ASP A CA 1
ATOM 554 C C . ASP A 1 79 ? -11.355 7.607 13.180 1.00 93.12 79 ASP A C 1
ATOM 556 O O . ASP A 1 79 ? -11.760 8.764 13.088 1.00 93.12 79 ASP A O 1
ATOM 560 N N . GLY A 1 80 ? -10.387 7.148 12.381 1.00 92.75 80 GLY A N 1
ATOM 561 C CA . GLY A 1 80 ? -9.659 7.942 11.384 1.00 92.75 80 GLY A CA 1
ATOM 562 C C . GLY A 1 80 ? -8.545 8.835 11.950 1.00 92.75 80 GLY A C 1
ATOM 563 O O . GLY A 1 80 ? -7.810 9.455 11.182 1.00 92.75 80 GLY A O 1
ATOM 564 N N . THR A 1 81 ? -8.374 8.888 13.271 1.00 95.12 81 THR A N 1
ATOM 565 C CA . THR A 1 81 ? -7.417 9.765 13.968 1.00 95.12 81 THR A CA 1
ATOM 566 C C . THR A 1 81 ? -6.331 8.983 14.706 1.00 95.12 81 THR A C 1
ATOM 568 O O . THR A 1 81 ? -5.153 9.336 14.623 1.00 95.12 81 THR A O 1
ATOM 571 N N . THR A 1 82 ? -6.693 7.879 15.357 1.00 97.56 82 THR A N 1
ATOM 572 C CA . THR A 1 82 ? -5.776 6.985 16.062 1.00 97.56 82 THR A CA 1
ATOM 573 C C . THR A 1 82 ? -5.462 5.796 15.171 1.00 97.56 82 THR A C 1
ATOM 575 O O . THR A 1 82 ? -6.347 5.010 14.831 1.00 97.56 82 THR A O 1
ATOM 578 N N . TRP A 1 83 ? -4.196 5.648 14.790 1.00 98.50 83 TRP A N 1
ATOM 579 C CA . TRP A 1 83 ? -3.758 4.628 13.839 1.00 98.50 83 TRP A CA 1
ATOM 580 C C . TRP A 1 83 ? -2.910 3.560 14.521 1.00 98.50 83 TRP A C 1
ATOM 582 O O . TRP A 1 83 ? -1.918 3.869 15.182 1.00 98.50 83 TRP A O 1
ATOM 592 N N . ARG A 1 84 ? -3.269 2.292 14.313 1.00 98.69 84 ARG A N 1
ATOM 593 C CA . ARG A 1 84 ? -2.482 1.133 14.737 1.00 98.69 84 ARG A CA 1
ATOM 594 C C . ARG A 1 84 ? -1.775 0.523 13.538 1.00 98.69 84 ARG A C 1
ATOM 596 O O . ARG A 1 84 ? -2.404 0.236 12.525 1.00 98.69 84 ARG A O 1
ATOM 603 N N . THR A 1 85 ? -0.476 0.279 13.668 1.00 98.81 85 THR A N 1
ATOM 604 C CA . THR A 1 85 ? 0.280 -0.495 12.677 1.00 98.81 85 THR A CA 1
ATOM 605 C C . THR A 1 85 ? -0.133 -1.963 12.738 1.00 98.81 85 THR A C 1
ATOM 607 O O . THR A 1 85 ? -0.065 -2.584 13.801 1.00 98.81 85 THR A O 1
ATOM 610 N N . LEU A 1 86 ? -0.565 -2.497 11.596 1.00 98.88 86 LEU A N 1
ATOM 611 C CA . LEU A 1 86 ? -1.010 -3.883 11.417 1.00 98.88 86 LEU A CA 1
ATOM 612 C C . LEU A 1 86 ? 0.064 -4.734 10.742 1.00 98.88 86 LEU A C 1
ATOM 614 O O . LEU A 1 86 ? 0.184 -5.927 11.017 1.00 98.88 86 LEU A O 1
ATOM 618 N N . ASP A 1 87 ? 0.851 -4.108 9.871 1.00 98.94 87 ASP A N 1
ATOM 619 C CA . ASP A 1 87 ? 2.024 -4.699 9.243 1.00 98.94 87 ASP A CA 1
ATOM 620 C C . ASP A 1 87 ? 3.075 -3.619 8.965 1.00 98.94 87 ASP A C 1
ATOM 622 O O . ASP A 1 87 ? 2.741 -2.450 8.758 1.00 98.94 87 ASP A O 1
ATOM 626 N N . GLU A 1 88 ? 4.344 -4.013 8.966 1.00 98.88 88 GLU A N 1
ATOM 627 C CA . GLU A 1 88 ? 5.482 -3.142 8.672 1.00 98.88 88 GLU A CA 1
ATOM 628 C C . GLU A 1 88 ? 6.524 -3.926 7.878 1.00 98.88 88 GLU A C 1
ATOM 630 O O . GLU A 1 88 ? 6.921 -5.027 8.270 1.00 98.88 88 GLU A O 1
ATOM 635 N N . ARG A 1 89 ? 6.950 -3.352 6.752 1.00 98.81 89 ARG A N 1
ATOM 636 C CA . ARG A 1 89 ? 7.894 -3.949 5.806 1.00 98.81 89 ARG A CA 1
ATOM 637 C C . ARG A 1 89 ? 9.046 -2.998 5.533 1.00 98.81 89 ARG A C 1
ATOM 639 O O . ARG A 1 89 ? 8.875 -1.780 5.545 1.00 98.81 89 ARG A O 1
ATOM 646 N N . SER A 1 90 ? 10.212 -3.570 5.268 1.00 98.62 90 SER A N 1
ATOM 647 C CA . SER A 1 90 ? 11.420 -2.848 4.883 1.00 98.62 90 SER A CA 1
ATOM 648 C C . SER A 1 90 ? 12.330 -3.748 4.051 1.00 98.62 90 SER A C 1
ATOM 650 O O . SER A 1 90 ? 12.306 -4.971 4.193 1.00 98.62 90 SER A O 1
ATOM 652 N N . GLY A 1 91 ? 13.132 -3.140 3.174 1.00 98.06 91 GLY A N 1
ATOM 653 C CA . GLY A 1 91 ? 14.042 -3.868 2.286 1.00 98.06 91 GLY A CA 1
ATOM 654 C C . GLY A 1 91 ? 13.330 -4.709 1.222 1.00 98.06 91 GLY A C 1
ATOM 655 O O . GLY A 1 91 ? 13.925 -5.635 0.672 1.00 98.06 91 GLY A O 1
ATOM 656 N N . GLU A 1 92 ? 12.062 -4.413 0.938 1.00 98.69 92 GLU A N 1
ATOM 657 C CA . GLU A 1 92 ? 11.299 -5.105 -0.093 1.00 98.69 92 GLU A CA 1
ATOM 658 C C . GLU A 1 92 ? 11.736 -4.648 -1.490 1.00 98.69 92 GLU A C 1
ATOM 660 O O . GLU A 1 92 ? 12.197 -3.526 -1.695 1.00 98.69 92 GLU A O 1
ATOM 665 N N . SER A 1 93 ? 11.593 -5.537 -2.473 1.00 98.12 93 SER A N 1
ATOM 666 C CA . SER A 1 93 ? 11.888 -5.231 -3.874 1.00 98.12 93 SER A CA 1
ATOM 667 C C . SER A 1 93 ? 10.921 -5.934 -4.820 1.00 98.12 93 SER A C 1
ATOM 669 O O . SER A 1 93 ? 10.319 -6.956 -4.485 1.00 98.12 93 SER A O 1
ATOM 671 N N . PHE A 1 94 ? 10.776 -5.389 -6.022 1.00 98.50 94 PHE A N 1
ATOM 672 C CA . PHE A 1 94 ? 9.999 -5.990 -7.100 1.00 98.50 94 PHE A CA 1
ATOM 673 C C . PHE A 1 94 ? 10.968 -6.388 -8.205 1.00 98.50 94 PHE A C 1
ATOM 675 O O . PHE A 1 94 ? 11.744 -5.559 -8.680 1.00 98.50 94 PHE A O 1
ATOM 682 N N . ALA A 1 95 ? 10.975 -7.664 -8.577 1.00 98.38 95 ALA A N 1
ATOM 683 C CA . ALA A 1 95 ? 11.890 -8.233 -9.560 1.00 98.38 95 ALA A CA 1
ATOM 684 C C . ALA A 1 95 ? 11.553 -7.798 -10.994 1.00 98.38 95 ALA A C 1
ATOM 686 O O . ALA A 1 95 ? 12.460 -7.689 -11.819 1.00 98.38 95 ALA A O 1
ATOM 687 N N . TRP A 1 96 ? 10.278 -7.502 -11.265 1.00 98.44 96 TRP A N 1
ATOM 688 C CA . TRP A 1 96 ? 9.777 -7.119 -12.587 1.00 98.44 96 TRP A CA 1
ATOM 689 C C . TRP A 1 96 ? 8.914 -5.854 -12.531 1.00 98.44 96 TRP A C 1
ATOM 691 O O . TRP A 1 96 ? 8.391 -5.482 -11.475 1.00 98.44 96 TRP A O 1
ATOM 701 N N . ASP A 1 97 ? 8.801 -5.187 -13.678 1.00 98.62 97 ASP A N 1
ATOM 702 C CA . ASP A 1 97 ? 7.830 -4.113 -13.893 1.00 98.62 97 ASP A CA 1
ATOM 703 C C . ASP A 1 97 ? 6.420 -4.700 -13.843 1.00 98.62 97 ASP A C 1
ATOM 705 O O . ASP A 1 97 ? 6.214 -5.843 -14.264 1.00 98.62 97 ASP A O 1
ATOM 709 N N . ARG A 1 98 ? 5.457 -3.937 -13.313 1.00 98.50 98 ARG A N 1
ATOM 710 C CA . ARG A 1 98 ? 4.064 -4.393 -13.148 1.00 98.50 98 ARG A CA 1
ATOM 711 C C . ARG A 1 98 ? 3.928 -5.712 -12.376 1.00 98.50 98 ARG A C 1
ATOM 713 O O . ARG A 1 98 ? 3.012 -6.493 -12.611 1.00 98.50 98 ARG A O 1
ATOM 720 N N . GLN A 1 99 ? 4.840 -5.981 -11.446 1.00 98.75 99 GLN A N 1
ATOM 721 C CA . GLN A 1 99 ? 4.771 -7.162 -10.599 1.00 98.75 99 GLN A CA 1
ATOM 722 C C . GLN A 1 99 ? 3.834 -6.912 -9.422 1.00 98.75 99 GLN A C 1
ATOM 724 O O . GLN A 1 99 ? 4.130 -6.085 -8.560 1.00 98.75 99 GLN A O 1
ATOM 729 N N . THR A 1 100 ? 2.790 -7.725 -9.315 1.00 98.62 100 THR A N 1
ATOM 730 C CA . THR A 1 100 ? 1.981 -7.840 -8.100 1.00 98.62 100 THR 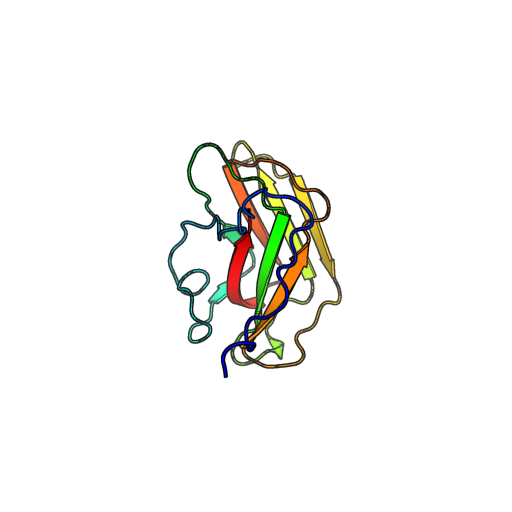A CA 1
ATOM 731 C C . THR A 1 100 ? 2.665 -8.758 -7.090 1.00 98.62 100 THR A C 1
ATOM 733 O O . THR A 1 100 ? 3.069 -9.882 -7.409 1.00 98.62 100 THR A O 1
ATOM 736 N N . ARG A 1 101 ? 2.801 -8.293 -5.849 1.00 98.75 101 ARG A N 1
ATOM 737 C CA . ARG A 1 101 ? 3.249 -9.099 -4.706 1.00 98.75 101 ARG A CA 1
ATOM 738 C C . ARG A 1 101 ? 2.186 -9.076 -3.619 1.00 98.75 101 ARG A C 1
ATOM 740 O O . ARG A 1 101 ? 1.648 -8.020 -3.310 1.00 98.75 101 ARG A O 1
ATOM 747 N N . ALA A 1 102 ? 1.922 -10.239 -3.027 1.00 98.31 102 ALA A N 1
ATOM 748 C CA . ALA A 1 102 ? 0.970 -10.398 -1.935 1.00 98.31 102 ALA A CA 1
ATOM 749 C C . ALA A 1 102 ? 1.687 -10.517 -0.583 1.00 98.31 102 ALA A C 1
ATOM 751 O O . ALA A 1 102 ? 2.705 -11.203 -0.466 1.00 98.31 102 ALA A O 1
ATOM 752 N N . PHE A 1 103 ? 1.115 -9.899 0.447 1.00 98.62 103 PHE A N 1
ATOM 753 C CA . PHE A 1 103 ? 1.674 -9.841 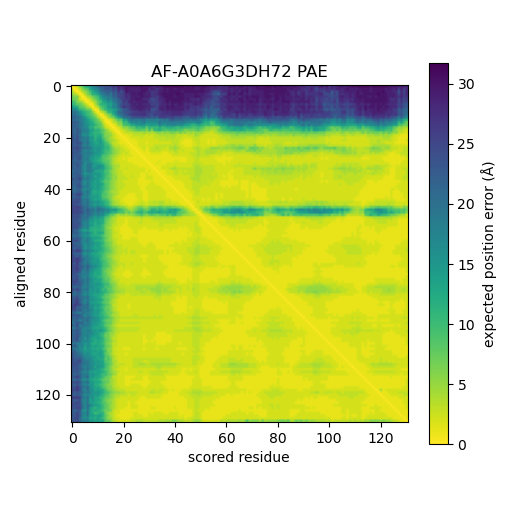1.795 1.00 98.62 103 PHE A CA 1
ATOM 754 C C . PHE A 1 103 ? 0.589 -10.150 2.827 1.00 98.62 103 PHE A C 1
ATOM 756 O O . PHE A 1 103 ? -0.485 -9.554 2.812 1.00 98.62 103 PHE A O 1
ATOM 763 N N . SER A 1 104 ? 0.856 -11.080 3.744 1.00 98.44 104 SER A N 1
ATOM 764 C CA . SER A 1 104 ? -0.054 -11.339 4.866 1.00 98.44 104 SER A CA 1
ATOM 765 C C . SER A 1 104 ? 0.039 -10.219 5.900 1.00 98.44 104 SER A C 1
ATOM 767 O O . SER A 1 104 ? 1.141 -9.790 6.253 1.00 98.44 104 SER A O 1
ATOM 769 N N . VAL A 1 105 ? -1.107 -9.785 6.422 1.00 98.62 105 VAL A N 1
ATOM 770 C CA . VAL A 1 105 ? -1.165 -8.807 7.513 1.00 98.62 105 VAL A CA 1
ATOM 771 C C . VAL A 1 105 ? -0.691 -9.485 8.796 1.00 98.62 105 VAL A C 1
ATOM 773 O O . VAL A 1 105 ? -1.215 -10.522 9.194 1.00 98.62 105 VAL A O 1
ATOM 776 N N . LYS A 1 106 ? 0.333 -8.922 9.446 1.00 98.44 106 LYS A N 1
ATOM 777 C CA . LYS A 1 106 ? 0.971 -9.535 10.621 1.00 98.44 106 LYS A CA 1
ATOM 778 C C . LYS A 1 106 ? 0.074 -9.529 11.859 1.00 98.44 106 LYS A C 1
ATOM 780 O O . LYS A 1 106 ? 0.153 -10.427 12.693 1.00 98.44 106 LYS A O 1
ATOM 785 N N . SER A 1 107 ? -0.724 -8.486 12.032 1.00 98.25 107 SER A N 1
ATOM 786 C CA . SER A 1 107 ? -1.634 -8.322 13.165 1.00 98.25 107 SER A CA 1
ATOM 787 C C . SER A 1 107 ? -2.982 -7.814 12.656 1.00 98.25 107 SER A C 1
ATOM 789 O O . SER A 1 107 ? -3.264 -6.621 12.804 1.00 98.25 107 SER A O 1
ATOM 791 N N . PRO A 1 108 ? -3.779 -8.687 12.007 1.00 97.56 108 PRO A N 1
ATOM 792 C CA . PRO A 1 108 ? -5.080 -8.310 11.475 1.00 97.56 108 PRO A CA 1
ATOM 793 C C . PRO A 1 108 ? -6.025 -7.882 12.601 1.00 97.56 108 PRO A C 1
ATOM 795 O O . PRO A 1 108 ? -5.829 -8.184 13.782 1.00 97.56 108 PRO A O 1
ATOM 798 N N . GLY A 1 109 ? -7.036 -7.118 12.220 1.00 95.38 109 GLY A N 1
ATOM 799 C CA . GLY A 1 109 ? -8.108 -6.667 13.090 1.00 95.38 109 GLY A CA 1
ATOM 800 C C . GLY A 1 109 ? -9.145 -5.919 12.269 1.00 95.38 109 GLY A C 1
ATOM 801 O O . GLY A 1 109 ? -8.847 -5.482 11.156 1.00 95.38 109 GLY A O 1
ATOM 802 N N . SER A 1 110 ? -10.346 -5.784 12.823 1.00 95.94 110 SER A N 1
ATOM 803 C CA . SER A 1 110 ? -11.444 -5.072 12.173 1.00 95.94 110 SER A CA 1
ATOM 804 C C . SER A 1 110 ? -11.273 -3.556 12.297 1.00 95.94 110 SER A C 1
ATOM 806 O O . SER A 1 110 ? -11.242 -3.033 13.414 1.00 95.94 110 SER A O 1
ATOM 808 N N . TYR A 1 111 ? -11.176 -2.846 11.169 1.00 97.06 111 TYR A N 1
ATOM 809 C CA . TYR A 1 111 ? -11.071 -1.380 11.138 1.00 97.06 111 TYR A CA 1
ATOM 810 C C . TYR A 1 111 ? -11.959 -0.756 10.060 1.00 97.06 111 TYR A C 1
ATOM 812 O O . TYR A 1 111 ? -12.133 -1.313 8.979 1.00 97.06 111 TYR A O 1
ATOM 820 N N . ALA A 1 112 ? -12.476 0.442 10.347 1.00 95.19 112 ALA A N 1
ATOM 821 C CA . ALA A 1 112 ? -13.286 1.236 9.419 1.00 95.19 112 ALA A CA 1
ATOM 822 C C . ALA A 1 112 ? -12.441 2.063 8.434 1.00 95.19 112 ALA A C 1
ATOM 824 O O . ALA A 1 112 ? -12.945 2.547 7.418 1.00 95.19 112 ALA A O 1
ATOM 825 N N . LYS A 1 113 ? -11.158 2.273 8.745 1.00 96.50 113 LYS A N 1
ATOM 826 C CA . LYS A 1 113 ? -10.207 3.016 7.917 1.00 96.50 113 LYS A CA 1
ATOM 827 C C . LYS A 1 113 ? -8.888 2.268 7.848 1.00 96.50 113 LYS A C 1
ATOM 829 O O . LYS A 1 113 ? -8.362 1.849 8.878 1.00 96.50 113 LYS A O 1
ATOM 834 N N . TYR A 1 114 ? -8.331 2.184 6.648 1.00 98.44 114 TYR A N 1
ATOM 835 C CA . TYR A 1 114 ? -6.983 1.694 6.411 1.00 98.44 114 TYR A CA 1
ATOM 836 C C . TYR A 1 114 ? -6.163 2.752 5.686 1.00 98.44 114 TYR A C 1
ATOM 838 O O . TYR A 1 114 ? -6.704 3.593 4.967 1.00 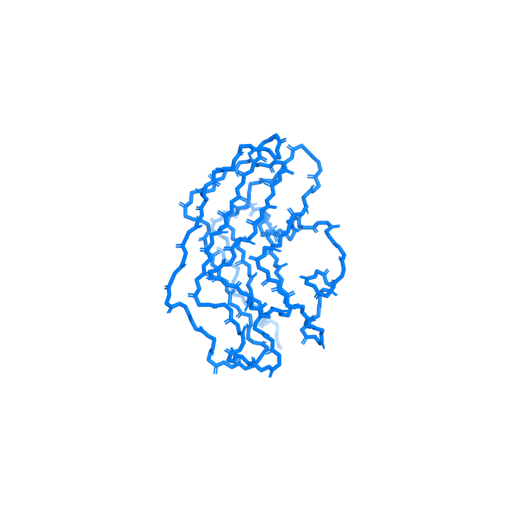98.44 114 TYR A O 1
ATOM 846 N N . ARG A 1 115 ? -4.847 2.706 5.873 1.00 98.69 115 ARG A N 1
ATOM 847 C CA . ARG A 1 115 ? -3.905 3.447 5.037 1.00 98.69 115 ARG A CA 1
ATOM 848 C C . ARG A 1 115 ? -2.594 2.698 4.886 1.00 98.69 115 ARG A C 1
ATOM 850 O O . ARG A 1 115 ? -2.158 2.002 5.807 1.00 98.69 115 ARG A O 1
ATOM 857 N N . LEU A 1 116 ? -1.952 2.897 3.746 1.00 98.88 116 LEU A N 1
ATOM 858 C CA . LEU A 1 116 ? -0.593 2.455 3.474 1.00 98.88 116 LEU A CA 1
ATOM 859 C C . LEU A 1 116 ? 0.331 3.671 3.537 1.00 98.88 116 LEU A C 1
ATOM 861 O O . LEU A 1 116 ? 0.197 4.576 2.721 1.00 98.88 116 LEU A O 1
ATOM 865 N N . VAL A 1 117 ? 1.255 3.703 4.494 1.00 98.88 117 VAL A N 1
ATOM 866 C CA . VAL A 1 117 ? 2.229 4.795 4.648 1.00 98.88 117 VAL A CA 1
ATOM 867 C C . VAL A 1 117 ? 3.585 4.307 4.165 1.00 98.88 117 VAL A C 1
ATOM 869 O O . VAL A 1 117 ? 4.126 3.366 4.744 1.00 98.88 117 VAL A O 1
ATOM 872 N N . LEU A 1 118 ? 4.122 4.927 3.118 1.00 98.88 118 LEU A N 1
ATOM 873 C CA . LEU A 1 118 ? 5.393 4.540 2.507 1.00 98.88 118 LEU A CA 1
ATOM 874 C C . LEU A 1 118 ? 6.576 5.206 3.225 1.00 98.88 118 LEU A C 1
ATOM 876 O O . LEU A 1 118 ? 6.416 6.208 3.926 1.00 98.88 118 LEU A O 1
ATOM 880 N N . ASP A 1 119 ? 7.774 4.655 3.046 1.00 98.12 119 ASP A N 1
ATOM 881 C CA . ASP A 1 119 ? 9.031 5.185 3.594 1.00 98.12 119 ASP A CA 1
ATOM 882 C C . ASP A 1 119 ? 9.576 6.419 2.846 1.00 98.12 119 ASP A C 1
ATOM 884 O O . ASP A 1 119 ? 10.620 6.965 3.205 1.00 98.12 119 ASP A O 1
ATOM 888 N N . GLY A 1 120 ? 8.836 6.911 1.853 1.00 98.12 120 GLY A N 1
ATOM 889 C CA . GLY A 1 120 ? 9.170 8.069 1.037 1.00 98.12 120 GLY A CA 1
ATOM 890 C C . GLY A 1 120 ? 8.103 8.331 -0.024 1.00 98.12 120 GLY A C 1
ATOM 891 O O . GLY A 1 120 ? 7.017 7.754 0.006 1.00 98.12 120 GLY A O 1
ATOM 892 N N . ALA A 1 121 ? 8.406 9.216 -0.973 1.00 98.50 121 ALA A N 1
ATOM 893 C CA . ALA A 1 121 ? 7.583 9.366 -2.168 1.00 98.50 121 ALA A CA 1
ATOM 894 C C . ALA A 1 121 ? 7.955 8.268 -3.172 1.00 98.50 121 ALA A C 1
ATOM 896 O O . ALA A 1 121 ? 9.068 8.263 -3.698 1.00 98.50 121 ALA A O 1
ATOM 897 N N . HIS A 1 122 ? 7.016 7.367 -3.443 1.00 98.69 122 HIS A N 1
ATOM 898 C CA . HIS A 1 122 ? 7.190 6.234 -4.351 1.00 98.69 122 HIS A CA 1
ATOM 899 C C . HIS A 1 122 ? 6.011 6.130 -5.305 1.00 98.69 122 HIS A C 1
ATOM 901 O O . HIS A 1 122 ? 4.998 6.803 -5.127 1.00 98.69 122 HIS A O 1
ATOM 907 N N . THR A 1 123 ? 6.138 5.282 -6.318 1.00 98.81 123 THR A N 1
ATOM 908 C CA . THR A 1 123 ? 5.084 5.044 -7.300 1.00 98.81 123 THR A CA 1
ATOM 909 C C . THR A 1 123 ? 4.570 3.618 -7.169 1.00 98.81 123 THR A C 1
ATOM 911 O O . THR A 1 123 ? 5.357 2.679 -7.056 1.00 98.81 123 THR A O 1
ATOM 914 N N . LEU A 1 124 ? 3.253 3.458 -7.202 1.00 98.88 124 LEU A N 1
ATOM 915 C CA . LEU A 1 124 ? 2.577 2.167 -7.280 1.00 98.88 124 LEU A CA 1
ATOM 916 C C . LEU A 1 124 ? 1.633 2.171 -8.477 1.00 98.88 124 LEU A C 1
ATOM 918 O O . LEU A 1 124 ? 1.115 3.225 -8.853 1.00 98.88 124 LEU A O 1
ATOM 922 N N . ALA A 1 125 ? 1.423 0.989 -9.045 1.00 98.75 125 ALA A N 1
ATOM 923 C CA . ALA A 1 125 ? 0.369 0.772 -10.021 1.00 98.75 125 ALA A CA 1
ATOM 924 C C . ALA A 1 125 ? -0.962 0.523 -9.317 1.00 98.75 125 ALA A C 1
ATOM 926 O O . ALA A 1 125 ? -1.967 1.087 -9.700 1.00 98.75 125 ALA A O 1
ATOM 927 N N . GLU A 1 126 ? -0.953 -0.293 -8.263 1.00 98.56 126 GLU A N 1
ATOM 928 C CA . GLU A 1 126 ? -2.183 -0.776 -7.641 1.00 98.56 126 GLU A CA 1
ATOM 929 C C . GLU A 1 126 ? -1.947 -1.228 -6.200 1.00 98.56 126 GLU A C 1
ATOM 931 O O . GLU A 1 126 ? -0.839 -1.658 -5.845 1.00 98.56 126 GLU A O 1
ATOM 936 N N . VAL A 1 127 ? -2.999 -1.126 -5.387 1.00 98.56 127 VAL A N 1
ATOM 937 C CA . VAL A 1 127 ? -3.078 -1.659 -4.026 1.00 98.56 127 VAL A CA 1
ATOM 938 C C . VAL A 1 127 ? -4.445 -2.310 -3.830 1.00 98.56 127 VAL A C 1
ATOM 940 O O . VAL A 1 127 ? -5.453 -1.630 -3.981 1.00 98.56 127 VAL A O 1
ATOM 943 N N . GLU A 1 128 ? -4.476 -3.569 -3.394 1.00 98.00 128 GLU A N 1
ATOM 944 C CA . GLU A 1 128 ? -5.709 -4.244 -2.957 1.00 98.00 128 GLU A CA 1
ATOM 945 C C . GLU A 1 128 ? -5.620 -4.610 -1.472 1.00 98.00 128 GLU A C 1
ATOM 947 O O . GLU A 1 128 ? -4.532 -4.890 -0.948 1.00 98.00 128 GLU A O 1
ATOM 952 N N . LEU A 1 129 ? -6.765 -4.664 -0.789 1.00 97.94 129 LEU A N 1
ATOM 953 C CA . LEU A 1 129 ? -6.858 -5.056 0.616 1.00 97.94 129 LEU A CA 1
ATOM 954 C C . LEU A 1 129 ? -7.859 -6.201 0.761 1.00 97.94 129 LEU A C 1
ATOM 956 O O . LEU A 1 129 ? -9.058 -5.998 0.647 1.00 97.94 129 LEU A O 1
ATOM 960 N N . LEU A 1 130 ? -7.377 -7.404 1.050 1.00 97.06 130 LEU A N 1
ATOM 961 C CA . LEU A 1 130 ? -8.182 -8.620 1.019 1.00 97.06 130 LEU A CA 1
ATOM 962 C C . LEU A 1 130 ? -8.701 -8.992 2.413 1.00 97.06 130 LEU A C 1
ATOM 964 O O . LEU A 1 130 ? -7.904 -9.211 3.339 1.00 97.06 130 LEU A O 1
ATOM 968 N N . ALA A 1 131 ? -10.025 -9.109 2.527 1.00 91.94 131 ALA A N 1
ATOM 969 C CA . ALA A 1 131 ? -10.762 -9.536 3.719 1.00 91.94 131 ALA A CA 1
ATOM 970 C C . ALA A 1 131 ? -11.641 -10.758 3.416 1.00 91.94 131 ALA A C 1
ATOM 972 O O . ALA A 1 131 ? -12.116 -10.889 2.261 1.00 91.94 131 ALA A O 1
#

Radius of gyration: 16.4 Å; Cα contacts (8 Å, |Δi|>4): 311; chains: 1; bounding box: 34×46×38 Å

Foldseek 3Di:
DVPPDDDDPDPDPDDDDFWDFQAPDDDQAAPPDLPGKDWDQKDKGAGDDQWDFFFKKKFWAHQPQVQAFQWKFKWAAAPVPDIDTQDIGHRDGDPHHRDMDMDTRNHTDTHRIIMIGTPDTGMTRYMTTID